Protein AF-A0A2S6Q3B3-F1 (afdb_monomer)

Solvent-accessible surface area (backbone atoms only — not comparable to full-atom values): 6730 Å² total; per-residue (Å²): 120,70,72,58,62,60,41,64,78,37,40,43,57,72,55,101,54,44,68,62,50,48,38,62,74,64,65,59,52,74,55,26,36,49,82,47,66,65,80,78,96,70,87,83,62,101,56,76,47,74,28,58,34,37,41,36,36,37,42,43,72,7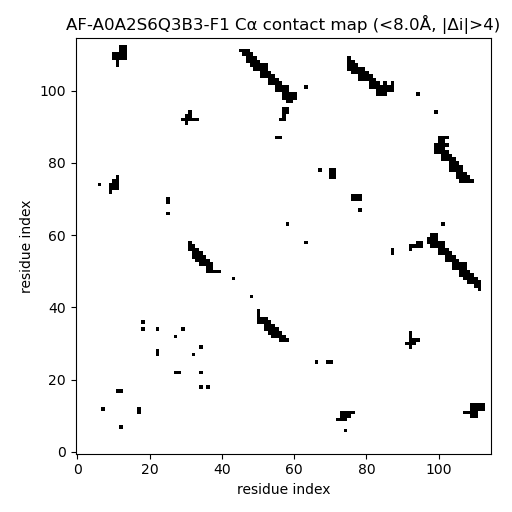0,57,54,52,49,46,52,56,52,44,67,65,30,42,38,45,48,79,76,47,75,45,75,69,40,90,73,99,52,90,81,45,53,74,56,97,77,37,36,28,33,39,38,32,24,42,38,40,28,41,73,79,79,128

Structure (mmCIF, N/CA/C/O backbone):
data_AF-A0A2S6Q3B3-F1
#
_entry.id   AF-A0A2S6Q3B3-F1
#
loop_
_atom_site.group_PDB
_atom_site.id
_atom_site.type_symbol
_atom_site.label_atom_id
_atom_site.label_alt_id
_atom_site.label_comp_id
_atom_site.label_asym_id
_atom_site.label_entity_id
_atom_site.label_seq_id
_atom_site.pdbx_PDB_ins_code
_atom_site.Cartn_x
_atom_site.Cartn_y
_atom_site.Cartn_z
_atom_site.occupancy
_atom_site.B_iso_or_equiv
_atom_site.auth_seq_id
_atom_site.auth_comp_id
_atom_site.auth_asym_id
_atom_site.auth_atom_id
_atom_site.pdbx_PDB_model_num
ATOM 1 N N . LYS A 1 1 ? -6.495 -9.704 29.817 1.00 43.69 1 LYS A N 1
ATOM 2 C CA . LYS A 1 1 ? -5.727 -8.433 29.869 1.00 43.69 1 LYS A CA 1
ATOM 3 C C . LYS A 1 1 ? -4.540 -8.385 28.892 1.00 43.69 1 LYS A C 1
ATOM 5 O O . LYS A 1 1 ? -4.364 -7.343 28.294 1.00 43.69 1 LYS A O 1
ATOM 10 N N . GLN A 1 2 ? -3.789 -9.467 28.636 1.00 36.62 2 GLN A N 1
ATOM 11 C CA . GLN A 1 2 ? -2.643 -9.435 27.694 1.00 36.62 2 GLN A CA 1
ATOM 12 C C . GLN A 1 2 ? -2.998 -9.409 26.190 1.00 36.62 2 GLN A C 1
ATOM 14 O O . GLN A 1 2 ? -2.236 -8.853 25.411 1.00 36.62 2 GLN A O 1
ATOM 19 N N . ARG A 1 3 ? -4.160 -9.938 25.770 1.00 33.59 3 ARG A N 1
ATOM 20 C CA . ARG A 1 3 ? -4.578 -9.909 24.348 1.00 33.59 3 ARG A CA 1
ATOM 21 C C . ARG A 1 3 ? -4.834 -8.494 23.801 1.00 33.59 3 ARG A C 1
ATOM 23 O O . ARG A 1 3 ? -4.611 -8.264 22.624 1.00 33.59 3 ARG A O 1
ATOM 30 N N . TYR A 1 4 ? -5.255 -7.558 24.655 1.00 34.72 4 TYR A N 1
ATOM 31 C CA . TYR A 1 4 ? -5.531 -6.168 24.264 1.00 34.72 4 TYR A CA 1
ATOM 32 C C . TYR A 1 4 ? -4.252 -5.353 24.033 1.00 34.72 4 TYR A C 1
ATOM 34 O O . TYR A 1 4 ? -4.176 -4.605 23.071 1.00 34.72 4 TYR A O 1
ATOM 42 N N . VAL A 1 5 ? -3.218 -5.564 24.853 1.00 36.53 5 VAL A N 1
ATOM 43 C CA . VAL A 1 5 ? -1.935 -4.846 24.731 1.00 36.53 5 VAL A CA 1
ATOM 44 C C . VAL A 1 5 ? -1.179 -5.257 23.459 1.00 36.53 5 VAL A C 1
ATOM 46 O O . VAL A 1 5 ? -0.497 -4.443 22.850 1.00 36.53 5 VAL A O 1
ATOM 49 N N . PHE A 1 6 ? -1.327 -6.512 23.017 1.00 35.59 6 PHE A N 1
ATOM 50 C CA . PHE A 1 6 ? -0.736 -6.972 21.755 1.00 35.59 6 PHE A CA 1
ATOM 51 C C . PHE A 1 6 ? -1.516 -6.478 20.526 1.00 35.59 6 PHE A C 1
ATOM 53 O O . PHE A 1 6 ? -0.923 -6.256 19.474 1.00 35.59 6 PHE A O 1
ATOM 60 N N . ALA A 1 7 ? -2.832 -6.276 20.663 1.00 42.12 7 ALA A N 1
ATOM 61 C CA . ALA A 1 7 ? -3.642 -5.651 19.625 1.00 42.12 7 ALA A CA 1
ATOM 62 C C . ALA A 1 7 ? -3.266 -4.171 19.446 1.00 42.12 7 ALA A C 1
ATOM 64 O O . ALA A 1 7 ? -3.096 -3.749 18.315 1.00 42.12 7 ALA A O 1
ATOM 65 N N . GLU A 1 8 ? -3.036 -3.402 20.517 1.00 49.12 8 GLU A N 1
ATOM 66 C CA . GLU A 1 8 ? -2.682 -1.973 20.409 1.00 49.12 8 GLU A CA 1
ATOM 67 C C . GLU A 1 8 ? -1.383 -1.689 19.642 1.00 49.12 8 GLU A C 1
ATOM 69 O O . GLU A 1 8 ? -1.300 -0.666 18.969 1.00 49.12 8 GLU A O 1
ATOM 74 N N . ASN A 1 9 ? -0.383 -2.572 19.711 1.00 54.00 9 ASN A N 1
ATOM 75 C CA . ASN A 1 9 ? 0.909 -2.318 19.063 1.00 54.00 9 ASN A CA 1
ATOM 76 C C . ASN A 1 9 ? 0.891 -2.522 17.541 1.00 54.00 9 ASN A C 1
ATOM 78 O O . ASN A 1 9 ? 1.762 -1.987 16.865 1.00 54.00 9 ASN A O 1
ATOM 82 N N . ASN A 1 10 ? -0.089 -3.265 17.012 1.00 61.53 10 ASN A N 1
ATOM 83 C CA . ASN A 1 10 ? -0.167 -3.604 15.587 1.00 61.53 10 ASN A CA 1
ATOM 84 C C . ASN A 1 10 ? 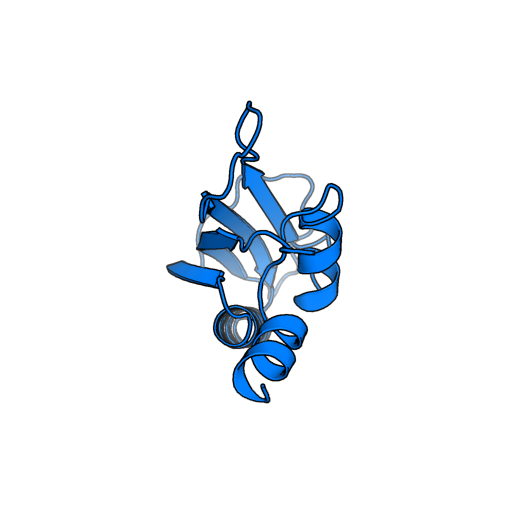-1.532 -3.298 14.957 1.00 61.53 10 ASN A C 1
ATOM 86 O O . ASN A 1 10 ? -1.683 -3.507 13.761 1.00 61.53 10 ASN A O 1
ATOM 90 N N . ALA A 1 11 ? -2.540 -2.877 15.725 1.00 70.12 11 ALA A N 1
ATOM 91 C CA . ALA A 1 11 ? -3.866 -2.572 15.199 1.00 70.12 11 ALA A CA 1
ATOM 92 C C . ALA A 1 11 ? -3.951 -1.144 14.666 1.00 70.12 11 ALA A C 1
ATOM 94 O O . ALA A 1 11 ? -3.441 -0.205 15.279 1.00 70.12 11 ALA A O 1
ATOM 95 N N . VAL A 1 12 ? -4.683 -0.963 13.569 1.00 73.62 12 VAL A N 1
ATOM 96 C CA . VAL A 1 12 ? -4.974 0.374 13.054 1.00 73.62 12 VAL A CA 1
ATOM 97 C C . VAL A 1 12 ? -5.991 1.078 13.962 1.00 73.62 12 VAL A C 1
ATOM 99 O O . VAL A 1 12 ? -7.168 0.716 14.026 1.00 73.62 12 VAL A O 1
ATOM 102 N N . ILE A 1 13 ? -5.542 2.107 14.684 1.00 73.88 13 ILE A N 1
ATOM 103 C CA . ILE A 1 13 ? -6.393 2.923 15.560 1.00 73.88 13 ILE A CA 1
ATOM 104 C C . ILE A 1 13 ? -6.809 4.199 14.835 1.00 73.88 13 ILE A C 1
ATOM 106 O O . ILE A 1 13 ? -5.955 4.983 14.411 1.00 73.88 13 ILE A O 1
ATOM 110 N N . PHE A 1 14 ? -8.121 4.447 14.750 1.00 73.00 14 PHE A N 1
ATOM 111 C CA . PHE A 1 14 ? -8.626 5.649 14.089 1.00 73.00 14 PHE A CA 1
ATOM 112 C C . PHE A 1 14 ? -8.159 6.922 14.808 1.00 73.00 14 PHE A C 1
ATOM 114 O O . PHE A 1 14 ? -8.371 7.085 16.013 1.00 73.00 14 PHE A O 1
ATOM 121 N N . ASN A 1 15 ? -7.525 7.820 14.054 1.00 74.69 15 ASN A N 1
ATOM 122 C CA . ASN A 1 15 ? -7.122 9.156 14.480 1.00 74.69 15 ASN A CA 1
ATOM 123 C C . ASN A 1 15 ? -6.898 10.058 13.250 1.00 74.69 15 ASN A C 1
ATOM 125 O O . ASN A 1 15 ? -6.733 9.557 12.137 1.00 74.69 15 ASN A O 1
ATOM 129 N N . ASP A 1 16 ? -6.829 11.375 13.458 1.00 74.56 16 ASP A N 1
ATOM 130 C CA . ASP A 1 16 ? -6.702 12.367 12.374 1.00 74.56 16 ASP A CA 1
ATOM 131 C C . ASP A 1 16 ? -5.396 12.240 11.558 1.00 74.56 16 ASP A C 1
ATOM 133 O O . ASP A 1 16 ? -5.290 12.782 10.462 1.00 74.56 16 ASP A O 1
ATOM 137 N N . LYS A 1 17 ? -4.405 11.497 12.064 1.00 80.50 17 LYS A N 1
ATOM 138 C CA . LYS A 1 17 ? -3.091 11.243 11.451 1.00 80.50 17 LYS A CA 1
ATOM 139 C C . LYS A 1 17 ? -2.908 9.797 10.980 1.00 80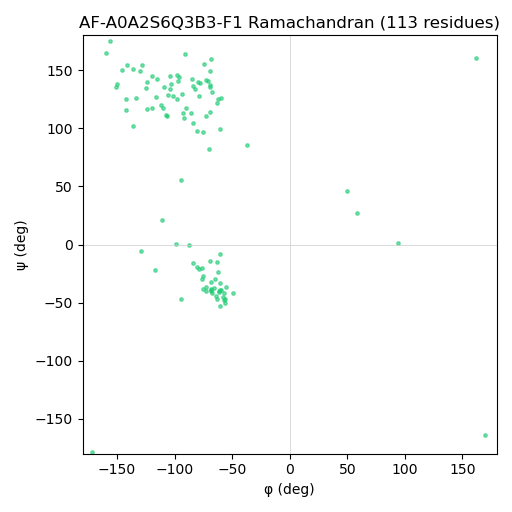.50 17 LYS A C 1
ATOM 141 O O . LYS A 1 17 ? -1.778 9.327 10.838 1.00 80.50 17 LYS A O 1
ATOM 146 N N . ILE A 1 18 ? -3.993 9.059 10.748 1.00 79.75 18 ILE A N 1
ATOM 147 C CA . ILE A 1 18 ? -3.924 7.646 10.342 1.00 79.75 18 ILE A CA 1
ATOM 148 C C . ILE A 1 18 ? -3.099 7.434 9.061 1.00 79.75 18 ILE A C 1
ATOM 150 O O . ILE A 1 18 ? -2.273 6.527 9.031 1.00 79.75 18 ILE A O 1
ATOM 154 N N . LYS A 1 19 ? -3.241 8.307 8.051 1.00 84.00 19 LYS A N 1
ATOM 155 C CA . LYS A 1 19 ? -2.452 8.241 6.808 1.00 84.00 19 LYS A CA 1
ATOM 156 C C . LYS A 1 19 ? -0.953 8.375 7.095 1.00 84.00 19 LYS A C 1
ATOM 158 O O . LYS A 1 19 ? -0.186 7.499 6.719 1.00 84.00 19 LYS A O 1
ATOM 163 N N . GLU A 1 20 ? -0.556 9.423 7.815 1.00 85.50 20 GLU A N 1
ATOM 164 C CA . GLU A 1 20 ? 0.843 9.671 8.207 1.00 85.50 20 GLU A CA 1
ATOM 165 C C . GLU A 1 20 ? 1.407 8.512 9.048 1.00 85.50 20 GLU A C 1
ATOM 167 O O . GLU A 1 20 ? 2.545 8.088 8.867 1.00 85.50 20 GLU A O 1
ATOM 172 N N . THR A 1 21 ? 0.596 7.953 9.948 1.00 84.56 21 THR A N 1
ATOM 173 C CA . THR A 1 21 ? 0.990 6.809 10.782 1.00 84.56 21 THR A CA 1
ATOM 174 C C . THR A 1 21 ? 1.288 5.579 9.927 1.00 84.56 21 THR A C 1
ATOM 176 O O . THR A 1 21 ? 2.326 4.950 10.115 1.00 84.56 21 THR A O 1
ATOM 179 N N . LEU A 1 22 ? 0.412 5.259 8.972 1.00 85.69 22 LEU A N 1
ATOM 180 C CA . LEU A 1 22 ? 0.574 4.108 8.085 1.00 85.69 22 LEU A CA 1
ATOM 181 C C . LEU A 1 22 ? 1.742 4.286 7.110 1.00 85.69 22 LEU A C 1
ATOM 183 O O . LEU A 1 22 ? 2.504 3.345 6.929 1.00 85.69 22 LEU A O 1
ATOM 187 N N . ILE A 1 23 ? 1.941 5.487 6.555 1.00 87.62 23 ILE A N 1
ATOM 188 C CA . ILE A 1 23 ? 3.114 5.810 5.721 1.00 87.62 23 ILE A CA 1
ATOM 189 C C . ILE A 1 23 ? 4.407 5.531 6.485 1.00 87.62 23 ILE A C 1
ATOM 191 O O . ILE A 1 23 ? 5.294 4.857 5.969 1.00 87.62 23 ILE A O 1
ATOM 195 N N . ASN A 1 24 ? 4.489 5.988 7.736 1.00 85.69 24 ASN A N 1
ATOM 196 C CA . ASN A 1 24 ? 5.665 5.772 8.574 1.00 85.69 24 ASN A CA 1
ATOM 197 C C . ASN A 1 24 ? 5.851 4.296 8.961 1.00 85.69 24 ASN A C 1
ATOM 199 O O . ASN A 1 24 ? 6.977 3.810 8.990 1.00 85.69 24 ASN A O 1
ATOM 203 N N . GLN A 1 25 ? 4.767 3.572 9.259 1.00 84.12 25 GLN A N 1
ATOM 204 C CA . GLN A 1 25 ? 4.826 2.147 9.610 1.00 84.12 25 GLN A CA 1
ATOM 205 C C . GLN A 1 25 ? 5.228 1.262 8.427 1.00 84.12 25 GLN A C 1
ATOM 207 O O . GLN A 1 25 ? 5.974 0.306 8.615 1.00 84.12 25 GLN A O 1
ATOM 212 N N . LEU A 1 26 ? 4.747 1.593 7.229 1.00 86.81 26 LEU A N 1
ATOM 213 C CA . LEU A 1 26 ? 5.062 0.900 5.980 1.00 86.81 26 LEU A CA 1
ATOM 214 C C . LEU A 1 26 ? 6.331 1.443 5.304 1.00 86.81 26 LEU A C 1
ATOM 216 O O . LEU A 1 26 ? 6.719 0.940 4.254 1.00 86.81 26 LEU A O 1
ATOM 220 N N . ASN A 1 27 ? 6.974 2.458 5.897 1.00 86.56 27 ASN A N 1
ATOM 221 C CA . ASN A 1 27 ? 8.176 3.112 5.382 1.00 86.56 27 ASN A CA 1
ATOM 222 C C . ASN A 1 27 ? 8.048 3.520 3.898 1.00 86.56 27 ASN A C 1
ATOM 224 O O . ASN A 1 27 ? 8.940 3.259 3.088 1.00 86.56 27 ASN A O 1
ATOM 228 N N . LEU A 1 28 ? 6.912 4.126 3.538 1.00 87.50 28 LEU A N 1
ATOM 229 C CA . LEU A 1 28 ? 6.625 4.536 2.163 1.00 87.50 28 LEU A CA 1
ATOM 230 C C . LEU A 1 28 ? 7.351 5.843 1.821 1.00 87.50 28 LEU A C 1
ATOM 232 O O . LEU A 1 28 ? 7.208 6.846 2.520 1.00 87.50 28 LEU A O 1
ATOM 236 N N . ASP A 1 29 ? 8.093 5.840 0.714 1.00 87.12 29 ASP A N 1
ATOM 237 C CA . ASP A 1 29 ? 8.694 7.043 0.133 1.00 87.12 29 ASP A CA 1
ATOM 238 C C . ASP A 1 29 ? 7.661 7.751 -0.754 1.00 87.12 29 ASP A C 1
ATOM 240 O O . ASP A 1 29 ? 7.404 7.327 -1.877 1.00 87.12 29 ASP A O 1
ATOM 244 N N . GLU A 1 30 ? 7.0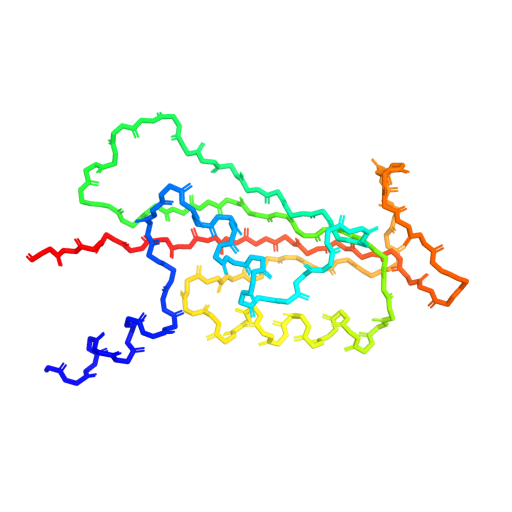80 8.854 -0.288 1.00 84.94 30 GLU A N 1
ATOM 245 C CA . GLU A 1 30 ? 6.040 9.584 -1.033 1.00 84.94 30 GLU A CA 1
ATOM 246 C C . GLU A 1 30 ? 6.503 10.128 -2.405 1.00 84.94 30 GLU A C 1
ATOM 248 O O . GLU A 1 30 ? 5.683 10.588 -3.192 1.00 84.94 30 GLU A O 1
ATOM 253 N N . SER A 1 31 ? 7.799 10.066 -2.741 1.00 86.25 31 SER A N 1
ATOM 254 C CA . SER A 1 31 ? 8.288 10.379 -4.093 1.00 86.25 31 SER A CA 1
ATOM 255 C C . SER A 1 31 ? 8.203 9.210 -5.084 1.00 86.25 31 SER A C 1
ATOM 257 O O . SER A 1 31 ? 8.319 9.416 -6.295 1.00 86.25 31 SER A O 1
ATOM 259 N N . LYS A 1 32 ? 8.021 7.987 -4.578 1.00 88.81 32 LYS A N 1
ATOM 260 C CA . LYS A 1 32 ? 7.904 6.740 -5.350 1.00 88.81 32 LYS A CA 1
ATOM 261 C C . LYS A 1 32 ? 6.551 6.051 -5.183 1.00 88.81 32 LYS A C 1
ATOM 263 O O . LYS A 1 32 ? 6.174 5.259 -6.046 1.00 88.81 32 LYS A O 1
ATOM 268 N N . TYR A 1 33 ? 5.851 6.356 -4.095 1.00 91.31 33 TYR A N 1
ATOM 269 C CA . TYR A 1 33 ? 4.615 5.724 -3.666 1.00 91.31 33 TYR A CA 1
ATOM 270 C C . TYR A 1 33 ? 3.523 6.772 -3.483 1.00 91.31 33 TYR A C 1
ATOM 272 O O . TYR A 1 33 ? 3.729 7.781 -2.813 1.00 91.31 33 TYR A O 1
ATOM 280 N N . ASP A 1 34 ? 2.334 6.488 -3.992 1.00 90.44 34 ASP A N 1
ATOM 281 C CA . ASP A 1 34 ? 1.124 7.239 -3.696 1.00 90.44 34 ASP A CA 1
ATOM 282 C C . ASP A 1 34 ? 0.195 6.370 -2.847 1.00 90.44 34 ASP A C 1
ATOM 284 O O . ASP A 1 34 ? -0.241 5.293 -3.264 1.00 90.44 34 ASP A O 1
ATOM 288 N N . PHE A 1 35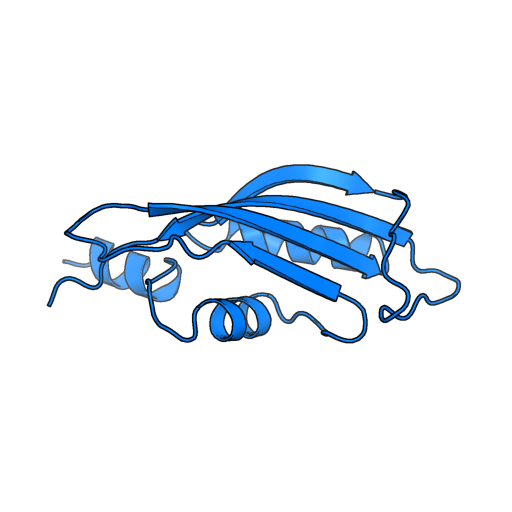 ? -0.072 6.826 -1.621 1.00 90.00 35 PHE A N 1
ATOM 289 C CA . PHE A 1 35 ? -0.976 6.153 -0.697 1.00 90.00 35 PHE A CA 1
ATOM 290 C C . PHE A 1 35 ? -2.294 6.915 -0.571 1.00 90.00 35 PHE A C 1
ATOM 292 O O . PHE A 1 35 ? -2.380 8.001 0.027 1.00 90.00 35 PHE A O 1
ATOM 299 N N . LYS A 1 36 ? -3.346 6.295 -1.102 1.00 87.50 36 LYS A N 1
ATOM 300 C CA . LYS A 1 36 ? -4.718 6.794 -1.092 1.00 87.50 36 LYS A CA 1
ATOM 301 C C . LYS A 1 36 ? -5.562 5.953 -0.149 1.00 87.50 36 LYS A C 1
ATOM 303 O O . LYS A 1 36 ? -5.519 4.728 -0.169 1.00 87.50 36 LYS A O 1
ATOM 308 N N . PHE A 1 37 ? -6.365 6.627 0.660 1.00 82.69 37 PHE A N 1
ATOM 309 C CA . PHE A 1 37 ? -7.382 6.003 1.495 1.00 82.69 37 PHE A CA 1
ATOM 310 C C . PHE A 1 37 ? -8.527 7.004 1.673 1.00 82.69 37 PHE A C 1
ATOM 312 O O . PHE A 1 37 ? -8.283 8.201 1.855 1.00 82.69 37 PHE A O 1
ATOM 319 N N . GLN A 1 38 ? -9.771 6.533 1.594 1.00 71.69 38 GLN A N 1
ATOM 320 C CA . GLN A 1 38 ? -10.948 7.388 1.745 1.00 71.69 38 GLN A CA 1
ATOM 321 C C . GLN A 1 38 ? -11.429 7.400 3.201 1.00 71.69 38 GLN A C 1
ATOM 323 O O . GLN A 1 38 ? -11.921 6.395 3.713 1.00 71.69 38 GLN A O 1
ATOM 328 N N . GLN A 1 39 ? -11.318 8.556 3.866 1.00 63.12 39 GLN A N 1
ATOM 329 C CA . GLN A 1 39 ? -12.002 8.790 5.142 1.00 63.12 39 GLN A CA 1
ATOM 330 C C . GLN A 1 39 ? -13.515 8.924 4.908 1.00 63.12 39 GLN A C 1
ATOM 332 O O . GLN A 1 39 ? -13.922 9.563 3.938 1.00 63.12 39 GLN A O 1
ATOM 337 N N . PRO A 1 40 ? -14.370 8.382 5.790 1.00 57.66 40 PRO A N 1
ATOM 338 C CA . PRO A 1 40 ? -15.807 8.513 5.653 1.00 57.66 40 PRO A CA 1
ATOM 339 C C . PRO A 1 40 ? -16.227 9.912 6.115 1.00 57.66 40 PRO A C 1
ATOM 341 O O . PRO A 1 40 ? -15.783 10.411 7.152 1.00 57.66 40 PRO A O 1
ATOM 344 N N . GLU A 1 41 ? -17.147 10.534 5.389 1.00 47.38 41 GLU A N 1
ATOM 345 C CA . GLU A 1 41 ? -17.793 11.761 5.847 1.00 47.38 41 GLU A CA 1
ATOM 346 C C . GLU A 1 41 ? -18.826 11.423 6.942 1.00 47.38 41 GLU A C 1
ATOM 348 O O . GLU A 1 41 ? -19.950 11.018 6.653 1.00 47.38 41 GLU A O 1
ATOM 353 N N . GLY A 1 42 ? -18.467 11.547 8.228 1.00 50.84 42 GLY A N 1
ATOM 354 C CA . GLY A 1 42 ? -19.437 11.384 9.322 1.00 50.84 42 GLY A CA 1
ATOM 355 C C . GLY A 1 42 ? -18.859 11.127 10.718 1.00 50.84 42 GLY A C 1
ATOM 356 O O . GLY A 1 42 ? -17.723 10.693 10.884 1.00 50.84 42 GLY A O 1
ATOM 357 N N . LYS A 1 43 ? -19.668 11.380 11.763 1.00 49.19 43 LYS A N 1
ATOM 358 C CA . LYS A 1 43 ? -19.332 11.009 13.151 1.00 49.19 43 LYS A CA 1
ATOM 359 C C . LYS A 1 43 ? -19.380 9.490 13.307 1.00 49.19 43 LYS A C 1
ATOM 361 O O . LYS A 1 43 ? -20.453 8.893 13.272 1.00 49.19 43 LYS A O 1
ATOM 366 N N . ILE A 1 44 ? -18.224 8.893 13.567 1.00 54.00 44 ILE A N 1
ATOM 367 C CA . ILE A 1 44 ? -18.085 7.462 13.836 1.00 54.00 44 ILE A CA 1
ATOM 368 C C . ILE A 1 44 ? -18.470 7.206 15.305 1.00 54.00 44 ILE A C 1
ATOM 370 O O . ILE A 1 44 ? -17.684 7.432 16.225 1.00 54.00 44 ILE A O 1
ATOM 374 N N . GLY A 1 45 ? -19.715 6.782 15.547 1.00 50.28 45 GLY A N 1
ATOM 375 C CA . GLY A 1 45 ? -20.085 6.088 16.791 1.00 50.28 45 GLY A CA 1
ATOM 376 C C . GLY A 1 45 ? -19.426 4.703 16.837 1.00 50.28 45 GLY A C 1
ATOM 377 O O . GLY A 1 45 ? -19.038 4.219 15.784 1.00 50.28 45 GLY A O 1
ATOM 378 N N . LYS A 1 46 ? -19.282 4.085 18.027 1.00 52.16 46 LYS A N 1
ATOM 379 C CA . LYS A 1 46 ? -18.601 2.786 18.281 1.00 52.16 46 LYS A CA 1
ATOM 380 C C . LYS A 1 46 ? -18.810 1.739 17.162 1.00 52.16 46 LYS A C 1
ATOM 382 O O . LYS A 1 46 ? -19.714 0.914 17.265 1.00 52.16 46 LYS A O 1
ATOM 387 N N . VAL A 1 47 ? -17.994 1.758 16.110 1.00 50.47 47 VAL A N 1
ATOM 388 C CA . VAL A 1 47 ? -18.094 0.847 14.961 1.00 50.47 47 VAL A CA 1
ATOM 389 C C . VAL A 1 47 ? -16.701 0.653 14.359 1.00 50.47 47 VAL A C 1
ATOM 391 O O . VAL A 1 47 ? -15.950 1.612 14.186 1.00 50.47 47 VAL A O 1
ATOM 394 N N . LEU A 1 48 ? -16.391 -0.610 14.056 1.00 62.94 48 LEU A N 1
ATOM 395 C CA . LEU A 1 48 ? -15.322 -1.049 13.159 1.00 62.94 48 LEU A CA 1
ATOM 396 C C . LEU A 1 48 ? -15.597 -0.488 11.761 1.00 62.94 48 LEU A C 1
ATOM 398 O O . LEU A 1 48 ? -16.454 -1.015 11.055 1.00 62.94 48 LEU A O 1
ATOM 402 N N . ALA A 1 49 ? -14.941 0.603 11.381 1.00 65.56 49 ALA A N 1
ATOM 403 C CA . ALA A 1 49 ? -15.056 1.117 10.022 1.00 65.56 49 ALA A CA 1
ATOM 404 C C . ALA A 1 49 ? -14.070 0.375 9.106 1.00 65.56 49 ALA A C 1
ATOM 406 O O . ALA A 1 49 ? -12.928 0.129 9.500 1.00 65.56 49 ALA A O 1
ATOM 407 N N . SER A 1 50 ? -14.537 -0.009 7.919 1.00 74.88 50 SER A N 1
ATOM 408 C CA . SER A 1 50 ? -13.719 -0.581 6.850 1.00 74.88 50 SER A CA 1
ATOM 409 C C . SER A 1 50 ? -13.528 0.476 5.770 1.00 74.88 50 SER A C 1
ATOM 411 O O . SER A 1 50 ? -14.512 1.059 5.309 1.00 74.88 50 SER A O 1
ATOM 413 N N . TYR A 1 51 ? -12.286 0.713 5.370 1.00 81.69 51 TYR A N 1
ATOM 414 C CA . TYR A 1 51 ? -11.947 1.664 4.316 1.00 81.69 51 TYR A CA 1
ATOM 415 C C . TYR A 1 51 ? -11.149 0.999 3.225 1.00 81.69 51 TYR A C 1
ATOM 417 O O . TYR A 1 51 ? -10.220 0.262 3.531 1.00 81.69 51 TYR A O 1
ATOM 425 N N . ASP A 1 52 ? -11.437 1.332 1.977 1.00 88.50 52 ASP A N 1
ATOM 426 C CA . ASP A 1 52 ? -10.551 0.944 0.895 1.00 88.50 52 ASP A CA 1
ATOM 427 C C . ASP A 1 52 ? -9.279 1.795 0.933 1.00 88.50 52 ASP A C 1
ATOM 429 O O . ASP A 1 52 ? -9.305 3.006 1.205 1.00 88.50 52 ASP A O 1
ATOM 433 N N . TYR A 1 53 ? -8.159 1.144 0.645 1.00 90.62 53 TYR A N 1
ATOM 434 C CA . TYR A 1 53 ? -6.900 1.808 0.380 1.00 90.62 53 TYR A CA 1
ATOM 435 C C . TYR A 1 53 ? -6.284 1.326 -0.925 1.00 90.62 53 TYR A C 1
ATOM 437 O O . TYR A 1 53 ? -6.503 0.198 -1.369 1.00 90.62 53 TYR A O 1
ATOM 445 N N . THR A 1 54 ? -5.465 2.199 -1.496 1.00 93.69 54 THR A N 1
ATOM 446 C CA . THR A 1 54 ? -4.647 1.927 -2.669 1.00 93.69 54 THR A CA 1
ATOM 447 C C . THR A 1 54 ? -3.242 2.445 -2.404 1.00 93.69 54 THR A C 1
ATOM 449 O O . THR A 1 54 ? -3.072 3.610 -2.046 1.00 93.69 54 THR A O 1
ATOM 452 N N . ILE A 1 55 ? -2.243 1.583 -2.574 1.00 94.31 55 ILE A N 1
ATOM 453 C CA . ILE A 1 55 ? -0.835 1.971 -2.666 1.00 94.31 55 ILE A CA 1
ATOM 454 C C . ILE A 1 55 ? -0.396 1.687 -4.092 1.00 94.31 55 ILE A C 1
ATOM 456 O O . ILE A 1 55 ? -0.445 0.541 -4.530 1.00 94.31 55 ILE A O 1
ATOM 460 N N . GLU A 1 56 ? 0.035 2.709 -4.812 1.00 95.50 56 GLU A N 1
ATOM 461 C CA . GLU A 1 56 ? 0.529 2.561 -6.178 1.00 95.50 56 GLU A CA 1
ATOM 462 C C . GLU A 1 56 ? 1.871 3.261 -6.341 1.00 95.50 56 GLU A C 1
ATOM 464 O O . GLU A 1 56 ? 2.156 4.237 -5.647 1.00 95.50 56 GLU A O 1
ATOM 469 N N . GLY A 1 57 ? 2.730 2.749 -7.216 1.00 95.00 57 GLY A N 1
ATOM 470 C CA . GLY A 1 57 ? 4.040 3.355 -7.394 1.00 95.00 57 GLY A CA 1
ATOM 471 C C . GLY A 1 57 ? 5.024 2.557 -8.220 1.00 95.00 57 GLY A C 1
ATOM 472 O O . GLY A 1 57 ? 4.657 1.639 -8.956 1.00 95.00 57 GLY A O 1
ATOM 473 N N . PHE A 1 58 ? 6.291 2.949 -8.093 1.00 95.31 58 PHE A N 1
ATOM 474 C CA . PHE A 1 58 ? 7.408 2.366 -8.825 1.00 95.31 58 PHE A CA 1
ATOM 475 C C . PHE A 1 58 ? 8.482 1.852 -7.869 1.00 95.31 58 PHE A C 1
ATOM 477 O O . PHE A 1 58 ? 9.118 2.634 -7.162 1.00 95.31 58 PHE A O 1
ATOM 484 N N . ASP A 1 59 ? 8.722 0.542 -7.874 1.00 94.44 59 ASP A N 1
ATOM 485 C CA . ASP A 1 59 ? 9.829 -0.049 -7.120 1.00 94.44 59 ASP A CA 1
ATOM 486 C C . ASP A 1 59 ? 10.266 -1.405 -7.701 1.00 94.44 59 ASP A C 1
ATOM 488 O O . ASP A 1 59 ? 9.666 -1.935 -8.633 1.00 94.44 59 ASP A O 1
ATOM 492 N N . SER A 1 60 ? 11.326 -1.989 -7.155 1.00 93.56 60 SER A N 1
ATOM 493 C CA . SER A 1 60 ? 11.756 -3.355 -7.433 1.00 93.56 60 SER A CA 1
ATOM 494 C C . SER A 1 60 ? 10.778 -4.384 -6.856 1.00 93.56 60 SER A C 1
ATOM 496 O O . SER A 1 60 ? 10.215 -4.195 -5.776 1.00 93.56 60 SER A O 1
ATOM 498 N N . PHE A 1 61 ? 10.654 -5.547 -7.506 1.00 92.00 61 PHE A N 1
ATOM 499 C CA . PHE A 1 61 ? 9.837 -6.661 -7.002 1.00 92.00 61 PHE A CA 1
ATOM 500 C C . PHE A 1 61 ? 10.121 -7.002 -5.531 1.00 92.00 61 PHE A C 1
ATOM 502 O O . PHE A 1 61 ? 9.191 -7.242 -4.768 1.00 92.00 61 PHE A O 1
ATOM 509 N N . SER A 1 62 ? 11.393 -7.002 -5.114 1.00 92.06 62 SER A N 1
ATOM 510 C CA . SER A 1 62 ? 11.781 -7.328 -3.733 1.00 92.06 62 SER A CA 1
ATOM 511 C C . SER A 1 62 ? 11.186 -6.354 -2.714 1.00 92.06 62 SER A C 1
ATOM 513 O O . SER A 1 62 ? 10.742 -6.773 -1.642 1.00 92.06 62 SER A O 1
ATOM 515 N N . ASN A 1 63 ? 11.162 -5.063 -3.043 1.00 91.81 63 ASN A N 1
ATOM 516 C CA . ASN A 1 63 ? 10.604 -4.039 -2.168 1.00 91.81 63 ASN A CA 1
ATOM 517 C C . ASN A 1 63 ? 9.076 -4.127 -2.140 1.00 91.81 63 ASN A C 1
ATOM 519 O O . ASN A 1 63 ? 8.498 -4.094 -1.058 1.00 91.81 63 ASN A O 1
ATOM 523 N N . VAL A 1 64 ? 8.430 -4.378 -3.286 1.00 92.62 64 VAL A N 1
ATOM 524 C CA . VAL A 1 64 ? 6.974 -4.601 -3.337 1.00 92.62 64 VAL A CA 1
ATOM 525 C C . VAL A 1 64 ? 6.563 -5.834 -2.514 1.00 92.62 64 VAL A C 1
ATOM 527 O O . VAL A 1 64 ? 5.586 -5.781 -1.771 1.00 92.62 64 VAL A O 1
ATOM 530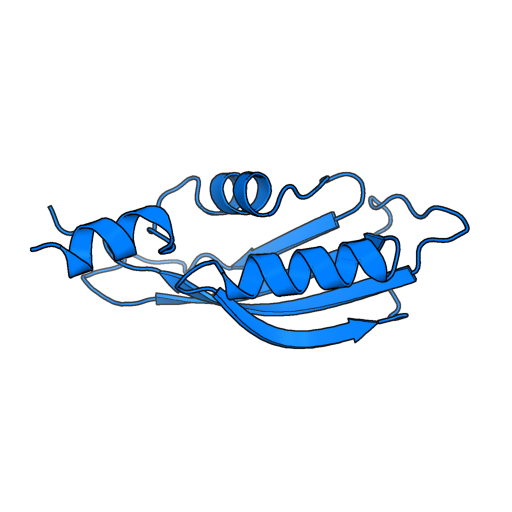 N N . PHE A 1 65 ? 7.324 -6.934 -2.560 1.00 92.06 65 PHE A N 1
ATOM 531 C CA . PHE A 1 65 ? 7.057 -8.100 -1.703 1.00 92.06 65 PHE A CA 1
ATOM 532 C C . PHE A 1 65 ? 7.258 -7.804 -0.214 1.00 92.06 65 PHE A C 1
ATOM 534 O O . PHE A 1 65 ? 6.492 -8.294 0.616 1.00 92.06 65 PHE A O 1
ATOM 541 N N . SER A 1 66 ? 8.268 -7.003 0.127 1.00 90.88 66 SER A N 1
ATOM 542 C CA . SER A 1 66 ? 8.506 -6.584 1.513 1.00 90.88 66 SER A CA 1
ATOM 543 C C . SER A 1 66 ? 7.340 -5.741 2.027 1.00 90.88 66 SER A C 1
ATOM 545 O O . SER A 1 66 ? 6.819 -6.032 3.101 1.00 90.88 66 SER A O 1
ATOM 547 N N . LEU A 1 67 ? 6.857 -4.801 1.205 1.00 92.25 67 LEU A N 1
ATOM 548 C CA . LEU A 1 67 ? 5.670 -3.998 1.478 1.00 92.25 67 LEU A CA 1
ATOM 549 C C . LEU A 1 67 ? 4.437 -4.873 1.736 1.00 92.25 67 LEU A C 1
ATOM 551 O O . LEU A 1 67 ? 3.780 -4.700 2.756 1.00 92.25 67 LEU A O 1
ATOM 555 N N . LEU A 1 68 ? 4.138 -5.837 0.858 1.00 91.69 68 LEU A N 1
ATOM 556 C CA . LEU A 1 68 ? 3.008 -6.756 1.051 1.00 91.69 68 LEU A CA 1
ATOM 557 C C . LEU A 1 68 ? 3.121 -7.529 2.373 1.00 91.69 68 LEU A C 1
ATOM 559 O O . LEU A 1 68 ? 2.159 -7.598 3.134 1.00 91.69 68 LEU A O 1
ATOM 563 N N . SER A 1 69 ? 4.311 -8.049 2.682 1.00 90.00 69 SER A N 1
ATOM 564 C CA . SER A 1 69 ? 4.582 -8.725 3.957 1.00 90.00 69 SER A CA 1
ATOM 565 C C . SER A 1 69 ? 4.371 -7.794 5.158 1.00 90.00 69 SER A C 1
ATOM 567 O O . SER A 1 69 ? 3.885 -8.228 6.199 1.00 90.00 69 SER A O 1
ATOM 569 N N . ASP A 1 70 ? 4.761 -6.524 5.053 1.00 89.38 70 ASP A N 1
ATOM 570 C CA . ASP A 1 70 ? 4.597 -5.557 6.138 1.00 89.38 70 ASP A CA 1
ATOM 571 C C . ASP A 1 70 ? 3.133 -5.143 6.321 1.00 89.38 70 ASP A C 1
ATOM 573 O O . ASP A 1 70 ? 2.675 -5.058 7.460 1.00 89.38 70 ASP A O 1
ATOM 577 N N . ILE A 1 71 ? 2.367 -5.017 5.233 1.00 89.94 71 ILE A N 1
ATOM 578 C CA . ILE A 1 71 ? 0.909 -4.838 5.272 1.00 89.94 71 ILE A CA 1
ATOM 579 C C . ILE A 1 71 ? 0.245 -5.999 6.025 1.00 89.94 71 ILE A C 1
ATOM 581 O O . ILE A 1 71 ? -0.546 -5.758 6.934 1.00 89.94 71 ILE A O 1
ATOM 585 N N . GLU A 1 72 ? 0.596 -7.250 5.711 1.00 87.31 72 GLU A N 1
ATOM 586 C CA . GLU A 1 72 ? 0.026 -8.439 6.367 1.00 87.31 72 GLU A CA 1
ATOM 587 C C . GLU A 1 72 ? 0.329 -8.520 7.874 1.00 87.31 72 GLU A C 1
ATOM 589 O O . GLU A 1 72 ? -0.406 -9.165 8.626 1.00 87.31 72 GLU A O 1
ATOM 594 N N . LYS A 1 73 ? 1.399 -7.866 8.344 1.00 86.69 73 LYS A N 1
ATOM 595 C CA . LYS A 1 73 ? 1.752 -7.812 9.774 1.00 86.69 73 LYS A CA 1
ATOM 596 C C . LYS A 1 73 ? 0.942 -6.771 10.549 1.00 86.69 73 LYS A C 1
ATOM 598 O O . LYS A 1 73 ? 0.889 -6.852 11.781 1.00 86.69 73 LYS A O 1
ATOM 603 N N . ILE A 1 74 ? 0.334 -5.796 9.870 1.00 85.81 74 ILE A N 1
ATOM 604 C CA . ILE A 1 74 ? -0.479 -4.755 10.502 1.00 85.81 74 ILE A CA 1
ATOM 605 C C . ILE A 1 74 ? -1.904 -5.285 10.673 1.00 85.81 74 ILE A C 1
ATOM 607 O O . ILE A 1 74 ? -2.655 -5.490 9.721 1.00 85.81 74 ILE A O 1
ATOM 611 N N . ASN A 1 75 ? -2.313 -5.474 11.925 1.00 82.12 75 ASN A N 1
ATOM 612 C CA . ASN A 1 75 ? -3.660 -5.916 12.247 1.00 82.12 75 ASN A CA 1
ATOM 613 C C . ASN A 1 75 ? -4.685 -4.871 11.800 1.00 82.12 75 ASN A C 1
ATOM 615 O O . ASN A 1 75 ? -4.705 -3.731 12.262 1.00 82.12 75 ASN A O 1
ATOM 619 N N . GLY A 1 76 ? -5.606 -5.302 10.949 1.00 81.38 76 GLY A N 1
ATOM 620 C CA . GLY A 1 76 ? -6.603 -4.420 10.365 1.00 81.38 76 GLY A CA 1
ATOM 621 C C . GLY A 1 76 ? -6.200 -3.870 9.005 1.00 81.38 76 GLY A C 1
ATOM 622 O O . GLY A 1 76 ? -7.008 -3.170 8.427 1.00 81.38 76 GLY A O 1
ATOM 623 N N . LEU A 1 77 ? -5.044 -4.217 8.443 1.00 88.19 77 LEU A N 1
ATOM 624 C CA . LEU A 1 77 ? -4.869 -4.147 6.996 1.00 88.19 77 LEU A CA 1
ATOM 625 C C . LEU A 1 77 ? -5.124 -5.518 6.378 1.00 88.19 77 LEU A C 1
ATOM 627 O O . LEU A 1 77 ? -4.804 -6.556 6.953 1.00 88.19 77 LEU A O 1
ATOM 631 N N . THR A 1 78 ? -5.720 -5.516 5.195 1.00 89.31 78 THR A N 1
ATOM 632 C CA . THR A 1 78 ? -5.848 -6.706 4.351 1.00 89.31 78 THR A CA 1
ATOM 633 C C . THR A 1 78 ? -5.524 -6.331 2.919 1.00 89.31 78 THR A C 1
ATOM 635 O O . THR A 1 78 ? -5.725 -5.183 2.531 1.00 89.31 78 THR A O 1
ATOM 638 N N . VAL A 1 79 ? -5.017 -7.279 2.138 1.00 93.06 79 VAL A N 1
ATOM 639 C CA . VAL A 1 79 ? -4.788 -7.109 0.700 1.00 93.06 79 VAL A CA 1
ATOM 640 C C . VAL A 1 79 ? -5.920 -7.813 -0.043 1.00 93.06 79 VAL A C 1
ATOM 642 O O . VAL A 1 79 ? -6.202 -8.981 0.226 1.00 93.06 79 VAL A O 1
ATOM 645 N N . LYS A 1 80 ? -6.582 -7.099 -0.955 1.00 93.00 80 LYS A N 1
ATOM 646 C CA . LYS A 1 80 ? -7.603 -7.641 -1.864 1.00 93.00 80 LYS A CA 1
ATOM 647 C C . LYS A 1 80 ? -6.995 -8.034 -3.197 1.00 93.00 80 LYS A C 1
ATOM 649 O O . LYS A 1 80 ? -7.288 -9.112 -3.705 1.00 93.00 80 LYS A O 1
ATOM 654 N N . ASP A 1 81 ? -6.181 -7.143 -3.747 1.00 94.94 81 ASP A N 1
ATOM 655 C CA . ASP A 1 81 ? -5.557 -7.324 -5.046 1.00 94.94 81 ASP A CA 1
ATOM 656 C C . ASP A 1 81 ? -4.160 -6.704 -5.065 1.00 94.94 81 ASP A C 1
ATOM 658 O O . ASP A 1 81 ? -3.869 -5.740 -4.351 1.00 94.94 81 ASP A O 1
ATOM 662 N N . ALA A 1 82 ? -3.291 -7.290 -5.879 1.00 94.44 82 ALA A N 1
ATOM 663 C CA . ALA A 1 82 ? -1.940 -6.812 -6.105 1.00 94.44 82 ALA A CA 1
ATOM 664 C C . ALA A 1 82 ? -1.578 -7.011 -7.576 1.00 94.44 82 ALA A C 1
ATOM 666 O O . ALA A 1 82 ? -1.455 -8.137 -8.064 1.00 94.44 82 ALA A O 1
ATOM 667 N N . CYS A 1 83 ? -1.363 -5.903 -8.274 1.00 95.38 83 CYS A N 1
ATOM 668 C CA . CYS A 1 83 ? -0.907 -5.899 -9.648 1.00 95.38 83 CYS A CA 1
ATOM 669 C C . CYS A 1 83 ? 0.578 -5.538 -9.715 1.00 95.38 83 CYS A C 1
ATOM 671 O O . CYS A 1 83 ? 1.028 -4.569 -9.102 1.00 95.38 83 CYS A O 1
ATOM 673 N N . PHE A 1 84 ? 1.330 -6.312 -10.496 1.00 93.94 84 PHE A N 1
ATOM 674 C CA . PHE A 1 84 ? 2.737 -6.069 -10.799 1.00 93.94 84 PHE A CA 1
ATOM 675 C C . PHE A 1 84 ? 2.881 -5.791 -12.292 1.00 93.94 84 PHE A C 1
ATOM 677 O O . PHE A 1 84 ? 2.228 -6.439 -13.109 1.00 93.94 84 PHE A O 1
ATOM 684 N N . ASN A 1 85 ? 3.771 -4.869 -12.649 1.00 92.25 85 ASN A N 1
ATOM 685 C CA . ASN A 1 85 ? 3.899 -4.317 -13.999 1.00 92.25 85 ASN A CA 1
ATOM 686 C C . ASN A 1 85 ? 2.615 -3.643 -14.521 1.00 92.25 85 ASN A C 1
ATOM 688 O O . ASN A 1 85 ? 2.404 -3.608 -15.733 1.00 92.25 85 ASN A O 1
ATOM 692 N N . CYS A 1 86 ? 1.755 -3.114 -13.644 1.00 92.00 86 CYS A N 1
ATOM 693 C CA . CYS A 1 86 ? 0.621 -2.301 -14.084 1.00 92.00 86 CYS A CA 1
ATOM 694 C C . CYS A 1 86 ? 1.064 -0.908 -14.533 1.00 92.00 86 CYS A C 1
ATOM 696 O O . CYS A 1 86 ? 2.098 -0.387 -14.105 1.00 92.00 86 CYS A O 1
ATOM 698 N N . GLU A 1 87 ? 0.247 -0.301 -15.387 1.00 91.50 87 GLU A N 1
ATOM 699 C CA . GLU A 1 87 ? 0.365 1.113 -15.721 1.00 91.50 87 GLU A CA 1
ATOM 700 C C . GLU A 1 87 ? -0.033 1.963 -14.509 1.00 91.50 87 GLU A C 1
ATOM 702 O O . GLU A 1 87 ? -0.995 1.647 -13.807 1.00 91.50 87 GLU A O 1
ATOM 707 N N . ILE A 1 88 ? 0.741 3.018 -14.252 1.00 92.25 88 ILE A N 1
ATOM 708 C CA . ILE A 1 88 ? 0.528 3.958 -13.150 1.00 92.25 88 ILE A CA 1
ATOM 709 C C . ILE A 1 88 ? 0.322 5.334 -13.770 1.00 92.25 88 ILE A C 1
ATOM 711 O O . ILE A 1 88 ? 1.224 5.862 -14.421 1.00 92.25 88 ILE A O 1
ATOM 715 N N . GLU A 1 89 ? -0.860 5.906 -13.568 1.00 86.19 89 GLU A N 1
ATOM 716 C CA . GLU A 1 89 ? -1.249 7.223 -14.083 1.00 86.19 89 GLU A CA 1
ATOM 717 C C . GLU A 1 89 ? -0.992 8.311 -13.025 1.00 86.19 89 GLU A C 1
ATOM 719 O O . GLU A 1 89 ? -1.900 9.032 -12.611 1.00 86.19 89 GLU A O 1
ATOM 724 N N . ASN A 1 90 ? 0.246 8.402 -12.529 1.00 87.94 90 ASN A N 1
ATOM 725 C CA . ASN A 1 90 ? 0.654 9.458 -11.600 1.00 87.94 90 ASN A CA 1
ATOM 726 C C . ASN A 1 90 ? 2.025 10.034 -11.992 1.00 87.94 90 ASN A C 1
ATOM 728 O O . ASN A 1 90 ? 3.068 9.444 -11.706 1.00 87.94 90 ASN A O 1
ATOM 732 N N . ASP A 1 91 ? 1.999 11.210 -12.625 1.00 84.50 91 ASP A N 1
ATOM 733 C CA . ASP A 1 91 ? 3.184 11.921 -13.127 1.00 84.50 91 ASP A CA 1
ATOM 734 C C . ASP A 1 91 ? 4.085 12.484 -12.012 1.00 84.50 91 ASP A C 1
ATOM 736 O O . ASP A 1 91 ? 5.226 12.873 -12.273 1.00 84.50 91 ASP A O 1
ATOM 740 N N . GLU A 1 92 ? 3.597 12.548 -10.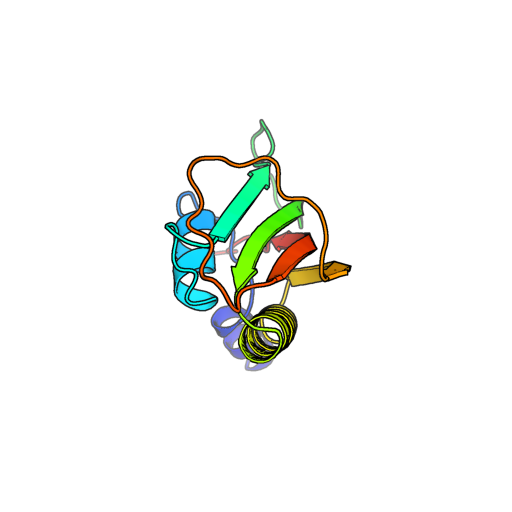770 1.00 89.62 92 GLU A N 1
ATOM 741 C CA . GLU A 1 92 ? 4.381 13.014 -9.621 1.00 89.62 92 GLU A CA 1
ATOM 742 C C . GLU A 1 92 ? 5.343 11.931 -9.104 1.00 89.62 92 GLU A C 1
ATOM 744 O O . GLU A 1 92 ? 6.352 12.252 -8.466 1.00 89.62 92 GLU A O 1
ATOM 749 N N . LEU A 1 93 ? 5.072 10.655 -9.412 1.00 91.62 93 LEU A N 1
ATOM 750 C CA . LEU A 1 93 ? 5.877 9.524 -8.960 1.00 91.62 93 LEU A CA 1
ATOM 751 C C . LEU A 1 93 ? 7.112 9.311 -9.837 1.00 91.62 93 LEU A C 1
ATOM 753 O O . LEU A 1 93 ? 7.060 9.277 -11.068 1.00 91.62 93 LEU A O 1
ATOM 757 N N . LYS A 1 94 ? 8.261 9.109 -9.189 1.00 88.69 94 LYS A N 1
ATOM 758 C CA . LYS A 1 94 ? 9.545 8.923 -9.872 1.00 88.69 94 LYS A CA 1
ATOM 759 C C . LYS A 1 94 ? 9.813 7.452 -10.163 1.00 88.69 94 LYS A C 1
ATOM 761 O O . LYS A 1 94 ? 10.030 6.661 -9.250 1.00 88.69 94 LYS A O 1
ATOM 766 N N . LYS A 1 95 ? 9.905 7.114 -11.449 1.00 91.06 95 LYS A N 1
ATOM 767 C CA . LYS A 1 95 ? 10.303 5.786 -11.928 1.00 91.06 95 LYS A CA 1
ATOM 768 C C . LYS A 1 95 ? 11.806 5.712 -12.213 1.00 91.06 95 LYS A C 1
ATOM 770 O O . LYS A 1 95 ? 12.331 6.528 -12.971 1.00 91.06 95 LYS A O 1
ATOM 775 N N . SER A 1 96 ? 12.483 4.702 -11.669 1.00 89.81 96 SER A N 1
ATOM 776 C CA . SER A 1 96 ? 13.860 4.345 -12.055 1.00 89.81 96 SER A CA 1
ATOM 777 C C . SER A 1 96 ? 13.866 3.304 -13.181 1.00 89.81 96 SER A C 1
ATOM 779 O O . SER A 1 96 ? 12.864 2.636 -13.425 1.00 89.81 96 SER A O 1
ATOM 781 N N . THR A 1 97 ? 15.003 3.129 -13.862 1.00 87.25 97 THR A N 1
ATOM 782 C CA . THR A 1 97 ? 15.141 2.208 -15.009 1.00 87.25 97 THR A CA 1
ATOM 783 C C . THR A 1 97 ? 14.735 0.763 -14.696 1.00 87.25 97 THR A C 1
ATOM 785 O O . THR A 1 97 ? 14.141 0.109 -15.549 1.00 87.25 97 THR A O 1
ATOM 788 N N . ASP A 1 98 ? 15.020 0.295 -13.480 1.00 88.81 98 ASP A N 1
ATOM 789 C CA . ASP A 1 98 ? 14.766 -1.085 -13.044 1.00 88.81 98 ASP A CA 1
ATOM 790 C C . ASP A 1 98 ? 13.473 -1.233 -12.218 1.00 88.81 98 ASP A C 1
ATOM 792 O O . ASP A 1 98 ? 13.141 -2.336 -11.778 1.00 88.81 98 ASP A O 1
ATOM 796 N N . ASP A 1 99 ? 12.743 -0.134 -11.996 1.00 94.19 99 ASP A N 1
ATOM 797 C CA . ASP A 1 99 ? 11.509 -0.144 -11.212 1.00 94.19 99 ASP A CA 1
ATOM 798 C C . ASP A 1 99 ? 10.336 -0.660 -12.060 1.00 94.19 99 ASP A C 1
ATOM 800 O O . ASP A 1 99 ? 10.149 -0.287 -13.228 1.00 94.19 99 ASP A O 1
ATOM 804 N N . ILE A 1 100 ? 9.487 -1.474 -11.440 1.00 94.12 100 ILE A N 1
ATOM 805 C CA . ILE A 1 100 ? 8.210 -1.905 -12.002 1.00 94.12 100 ILE A CA 1
ATOM 806 C C . ILE A 1 100 ? 7.079 -1.044 -11.450 1.00 94.12 100 ILE A C 1
ATOM 808 O O . ILE A 1 100 ? 7.115 -0.619 -10.298 1.00 94.12 100 ILE A O 1
ATOM 812 N N . GLY A 1 101 ? 6.062 -0.796 -12.276 1.00 95.56 101 GLY A N 1
ATOM 813 C CA . GLY A 1 101 ? 4.802 -0.248 -11.783 1.00 95.56 101 GLY A CA 1
ATOM 814 C C . GLY A 1 101 ? 4.086 -1.300 -10.946 1.00 95.56 101 GLY A C 1
ATOM 815 O O . GLY A 1 101 ? 4.037 -2.468 -11.341 1.00 95.56 101 GLY A O 1
ATOM 816 N N . PHE A 1 102 ? 3.552 -0.916 -9.796 1.00 96.50 102 PHE A N 1
ATOM 817 C CA . PHE A 1 102 ? 2.751 -1.810 -8.975 1.00 96.50 102 PHE A CA 1
ATOM 818 C C . PHE A 1 102 ? 1.572 -1.066 -8.353 1.00 96.50 102 PHE A C 1
ATOM 820 O O . PHE A 1 102 ? 1.623 0.146 -8.136 1.00 96.50 102 PHE A O 1
ATOM 827 N N . LYS A 1 103 ? 0.517 -1.817 -8.047 1.00 96.94 103 LYS A N 1
ATOM 828 C CA . LYS A 1 103 ? -0.677 -1.317 -7.375 1.00 96.94 103 LYS A CA 1
ATOM 829 C C . LYS A 1 103 ? -1.184 -2.374 -6.404 1.00 96.94 103 LYS A C 1
ATOM 831 O O . LYS A 1 103 ? -1.408 -3.513 -6.802 1.00 96.94 103 LYS A O 1
ATOM 836 N N . VAL A 1 104 ? -1.353 -1.999 -5.144 1.00 95.62 104 VAL A N 1
ATOM 837 C CA . VAL A 1 104 ? -1.915 -2.830 -4.076 1.00 95.62 104 VAL A CA 1
ATOM 838 C C . VAL A 1 104 ? -3.204 -2.185 -3.605 1.00 95.62 104 VAL A C 1
ATOM 840 O O . VAL A 1 104 ? -3.216 -1.010 -3.244 1.00 95.62 104 VAL A O 1
ATOM 843 N N . GLU A 1 105 ? -4.277 -2.961 -3.589 1.00 94.88 105 GLU A N 1
ATOM 844 C CA . GLU A 1 105 ? -5.587 -2.537 -3.107 1.00 94.88 105 GLU A CA 1
ATOM 845 C C . GLU A 1 105 ? -6.019 -3.416 -1.941 1.00 94.88 105 GLU A C 1
ATOM 847 O O . GLU A 1 105 ? -5.743 -4.619 -1.907 1.00 94.88 105 GLU A O 1
ATOM 852 N N . GLY A 1 106 ? -6.718 -2.834 -0.972 1.00 91.94 106 GLY A N 1
ATOM 853 C CA . GLY A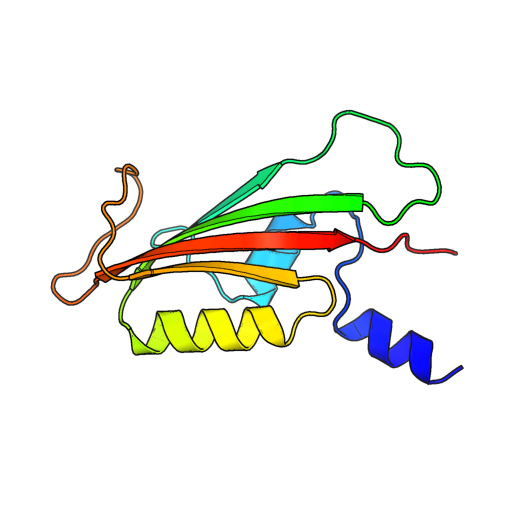 1 106 ? -7.094 -3.568 0.226 1.00 91.94 106 GLY A CA 1
ATOM 854 C C . GLY A 1 106 ? -8.056 -2.833 1.145 1.00 91.94 106 GLY A C 1
ATOM 855 O O . GLY A 1 106 ? -8.474 -1.718 0.846 1.00 91.94 106 GLY A O 1
ATOM 856 N N . ASP A 1 107 ? -8.392 -3.464 2.274 1.00 87.56 107 ASP A N 1
ATOM 857 C CA . ASP A 1 107 ? -9.188 -2.836 3.335 1.00 87.56 107 ASP A CA 1
ATOM 858 C C . ASP A 1 107 ? -8.334 -2.431 4.539 1.00 87.56 107 ASP A C 1
ATOM 860 O O . ASP A 1 107 ? -7.449 -3.176 4.969 1.00 87.56 107 ASP A O 1
ATOM 864 N N . ILE A 1 108 ? -8.708 -1.310 5.153 1.00 86.62 108 ILE A N 1
ATOM 865 C CA . ILE A 1 108 ? -8.307 -0.858 6.481 1.00 86.62 108 ILE A CA 1
ATOM 866 C C . ILE A 1 108 ? -9.493 -1.015 7.438 1.00 86.62 108 ILE A C 1
ATOM 868 O O . ILE A 1 108 ? -10.467 -0.271 7.362 1.00 86.62 108 ILE A O 1
ATOM 872 N N . TYR A 1 109 ? -9.392 -1.936 8.385 1.00 81.75 109 TYR A N 1
ATOM 873 C CA . TYR A 1 109 ? -10.282 -2.103 9.524 1.00 81.75 109 TYR A CA 1
ATOM 874 C C . TYR A 1 109 ? -9.740 -1.313 10.712 1.00 81.75 109 TYR A C 1
ATOM 876 O O . TYR A 1 109 ? -8.733 -1.687 11.319 1.00 81.75 109 TYR A O 1
ATOM 884 N N . VAL A 1 110 ? -10.421 -0.223 11.060 1.00 76.50 110 VAL A N 1
ATOM 885 C CA . VAL A 1 110 ? -10.021 0.622 12.189 1.00 76.50 110 VAL A 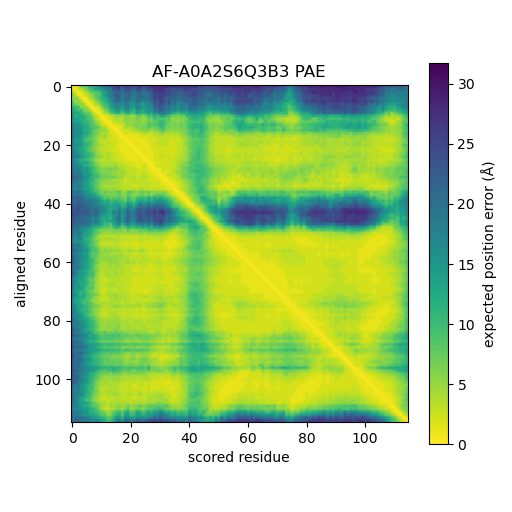CA 1
ATOM 886 C C . VAL A 1 110 ? -10.787 0.279 13.456 1.00 76.50 110 VAL A C 1
ATOM 888 O O . VAL A 1 110 ? -11.998 0.051 13.445 1.00 76.50 110 VAL A O 1
ATOM 891 N N . TYR A 1 111 ? -10.080 0.308 14.579 1.00 72.38 111 TYR A N 1
ATOM 892 C CA . TYR A 1 111 ? -10.656 0.060 15.895 1.00 72.38 111 TYR A CA 1
ATOM 893 C C . TYR A 1 111 ? -10.837 1.381 16.643 1.00 72.38 111 TYR A C 1
ATOM 895 O O . TYR A 1 111 ? -9.965 2.257 16.622 1.00 72.38 111 TYR A O 1
ATOM 903 N N . SER A 1 112 ? -11.970 1.536 17.335 1.00 67.00 112 SER A N 1
ATOM 904 C CA . SER A 1 112 ? -12.149 2.666 18.245 1.00 67.00 112 SER A CA 1
ATOM 905 C C . SER A 1 112 ? -11.205 2.513 19.431 1.00 67.00 112 SER A C 1
ATOM 907 O O . SER A 1 112 ? -11.201 1.464 20.080 1.00 67.00 112 SER A O 1
ATOM 909 N N . LYS A 1 113 ? -10.471 3.574 19.767 1.00 61.41 113 LYS A N 1
ATOM 910 C CA . LYS A 1 113 ? -9.747 3.664 21.036 1.00 61.41 113 LYS A CA 1
ATOM 911 C C . LYS A 1 113 ? -10.773 3.823 22.161 1.00 61.41 113 LYS A C 1
ATOM 913 O O . LYS A 1 113 ? -11.111 4.945 22.531 1.00 61.41 113 LYS A O 1
ATOM 918 N N . GLU A 1 114 ? -11.365 2.728 22.638 1.00 57.94 114 GLU A N 1
ATOM 919 C CA . GLU A 1 114 ? -12.183 2.801 23.851 1.00 57.94 114 GLU A CA 1
ATOM 920 C C . GLU A 1 114 ? -11.286 3.299 24.997 1.00 57.94 114 GLU A C 1
ATOM 922 O O . GLU A 1 114 ? -10.193 2.773 25.208 1.00 57.94 114 GLU A O 1
ATOM 927 N N . LYS A 1 115 ? -11.721 4.372 25.670 1.00 46.38 115 LYS A N 1
ATOM 928 C CA . LYS A 1 115 ? -11.142 4.833 26.938 1.00 46.38 115 LYS A CA 1
ATOM 929 C C . LYS A 1 115 ? -11.597 3.937 28.080 1.00 46.38 115 LYS A C 1
ATOM 931 O O . LYS A 1 115 ? -12.795 3.573 28.073 1.00 46.38 115 LYS A O 1
#

Radius of gyration: 15.19 Å; Cα contacts (8 Å, |Δi|>4): 193; chains: 1; bounding box: 35×23×46 Å

Nearest PDB structures (foldseek):
  2rjz-assembly1_B  TM=6.277E-01  e=1.110E-02  Pseudomonas aeruginosa PAO1
  6laf-assembly1_A  TM=5.817E-01  e=9.017E-02  Akkermansia muciniphila ATCC BAA-835
  3mxq-assembly1_A  TM=2.971E-01  e=3.814E+00  Vibrio cholerae O1 biovar El Tor str. N16961

pLDDT: mean 79.73, std 17.04, range [33.59, 96.94]

Secondary structure (DSSP, 8-state):
-HHHHHHHHHB-B--TTHHHHHHHHTT--TTTEEEEE---SS---S--EEEEEEEEEEE-HHHHHHHHHHHHHSBTEEEEEEEES-----TTSPPPTTPEEEEEEEEEEEBP---

Sequence (115 aa):
KQRYVFAENNAVIFNDKIKETLINQLNLDESKYDFKFQQPEGKIGKVLASYDYTIEGFDSFSNVFSLLSDIEKINGLTVKDACFNCEIENDELKKSTDDIGFKVEGDIYVYSKEK

Mean predicted aligned error: 7.74 Å

Foldseek 3Di:
DVVVVVCVVQEQADDPCSVVVVCVQLVPDVQFKDKDKDDDPDDDDQDFDKIKIKIKGWDAPVSVVVSQVSQVSRHQKDWDDKDWQDDDPDPSHDYDPRIGIMMTMTMGTHGYPDD